Protein AF-A0A1A7Y052-F1 (afdb_monomer)

Sequence (94 aa):
SGLSSVLSSHTLDEGPQQDADWALYPMEHAWMLSAVEGNYETILEFISEDPLLLTRRDFISGYSVLHWLAKRGQDETLLKLLRYAESAELPVNV

Mean predicted aligned error: 10.86 Å

Nearest PDB structures (foldseek):
  4zhb-assembly1_A  TM=5.924E-01  e=1.640E-01  Legionella pneumophila subsp. pneumophila str. Philadelphia 1
  5k34-assembly1_A  TM=8.017E-01  e=1.720E+00  Legionella pneumophila
  8rdj-assembly1_F  TM=6.656E-01  e=3.691E+00  Sinapis alba
  8r5o-assembly1_F  TM=5.246E-01  e=5.568E+00  Sinapis alba
  8r6s-assembly1_F  TM=5.244E-01  e=6.642E+00  Sinapis alba

Structure (mmCIF, N/CA/C/O backbone):
data_AF-A0A1A7Y052-F1
#
_entry.id   AF-A0A1A7Y052-F1
#
loop_
_atom_site.group_PDB
_atom_site.id
_atom_site.type_symbol
_atom_site.label_atom_id
_atom_site.label_alt_id
_atom_site.label_comp_id
_atom_site.label_asym_id
_atom_site.label_entity_id
_atom_site.label_seq_id
_atom_site.pdbx_PDB_ins_code
_atom_site.Cartn_x
_atom_site.Cartn_y
_atom_site.Cartn_z
_atom_site.occupancy
_atom_site.B_iso_or_equiv
_atom_site.auth_seq_id
_atom_site.auth_comp_id
_atom_site.auth_asym_id
_atom_site.auth_atom_id
_atom_site.pdbx_PDB_model_num
ATOM 1 N N . SER A 1 1 ? 49.644 -38.719 -34.376 1.00 44.28 1 SER A N 1
ATOM 2 C CA . SER A 1 1 ? 49.200 -37.383 -34.824 1.00 44.28 1 SER A CA 1
ATOM 3 C C . SER A 1 1 ? 48.165 -37.563 -35.921 1.00 44.28 1 SER A C 1
ATOM 5 O O . SER A 1 1 ? 48.480 -38.255 -36.869 1.00 44.28 1 SER A O 1
ATOM 7 N N . GLY A 1 2 ? 46.930 -37.080 -35.869 1.00 48.69 2 GLY A N 1
ATOM 8 C CA . GLY A 1 2 ? 46.220 -36.320 -34.852 1.00 48.69 2 GLY A CA 1
ATOM 9 C C . GLY A 1 2 ? 44.714 -36.538 -35.039 1.00 48.69 2 GLY A C 1
ATOM 10 O O . GLY A 1 2 ? 44.245 -36.704 -36.160 1.00 48.69 2 GLY A O 1
ATOM 11 N N . LEU A 1 3 ? 43.976 -36.560 -33.936 1.00 54.41 3 LEU A N 1
ATOM 12 C CA . LEU A 1 3 ? 42.523 -36.438 -33.934 1.00 54.41 3 LEU A CA 1
ATOM 13 C C . LEU A 1 3 ? 42.241 -35.078 -33.299 1.00 54.41 3 LEU A C 1
ATOM 15 O O . LEU A 1 3 ? 42.170 -34.964 -32.078 1.00 54.41 3 LEU A O 1
ATOM 19 N N . SER A 1 4 ? 42.215 -34.027 -34.122 1.00 46.47 4 SER A N 1
ATOM 20 C CA . SER A 1 4 ? 41.819 -32.700 -33.652 1.00 46.47 4 SER A CA 1
ATOM 21 C C . SER A 1 4 ? 40.302 -32.608 -33.675 1.00 46.47 4 SER A C 1
ATOM 23 O O . SER A 1 4 ? 39.682 -32.569 -34.733 1.00 46.47 4 SER A O 1
ATOM 25 N N . SER A 1 5 ? 39.755 -32.587 -32.467 1.00 51.38 5 SER A N 1
ATOM 26 C CA . SER A 1 5 ? 38.442 -32.073 -32.093 1.00 51.38 5 SER A CA 1
ATOM 27 C C . SER A 1 5 ? 38.177 -30.687 -32.686 1.00 51.38 5 SER A C 1
ATOM 29 O O . SER A 1 5 ? 39.080 -29.856 -32.631 1.00 51.38 5 SER A O 1
ATOM 31 N N . VAL A 1 6 ? 36.963 -30.453 -33.201 1.00 52.16 6 VAL A N 1
ATOM 32 C CA . VAL A 1 6 ? 36.220 -29.170 -33.260 1.00 52.16 6 VAL A CA 1
ATOM 33 C C . VAL A 1 6 ? 34.880 -29.441 -33.977 1.00 52.16 6 VAL A C 1
ATOM 35 O O . VAL A 1 6 ? 34.868 -30.175 -34.956 1.00 52.16 6 VAL A O 1
ATOM 38 N N . LEU A 1 7 ? 33.703 -28.934 -33.606 1.00 49.66 7 LEU A N 1
ATOM 39 C CA . LEU A 1 7 ? 33.291 -27.943 -32.615 1.00 49.66 7 LEU A CA 1
ATOM 40 C C . LEU A 1 7 ? 31.805 -28.239 -32.302 1.00 49.66 7 LEU A C 1
ATOM 42 O O . LEU A 1 7 ? 30.982 -28.250 -33.217 1.00 49.66 7 LEU A O 1
ATOM 46 N N . SER A 1 8 ? 31.447 -28.486 -31.038 1.00 46.59 8 SER A N 1
ATOM 47 C CA . SER A 1 8 ? 30.046 -28.391 -30.602 1.00 46.59 8 SER A CA 1
ATOM 48 C C . SER A 1 8 ? 29.665 -26.918 -30.591 1.00 46.59 8 SER A C 1
ATOM 50 O O . SER A 1 8 ? 29.998 -26.190 -29.659 1.00 46.59 8 SER A O 1
ATOM 52 N N . SER A 1 9 ? 28.985 -26.470 -31.639 1.00 52.03 9 SER A N 1
ATOM 53 C CA . SER A 1 9 ? 28.452 -25.114 -31.733 1.00 52.03 9 SER A CA 1
ATOM 54 C C . SER A 1 9 ? 27.137 -25.004 -30.970 1.00 52.03 9 SER A C 1
ATOM 56 O O . SER A 1 9 ? 26.096 -24.861 -31.594 1.00 52.03 9 SER A O 1
ATOM 58 N N . HIS A 1 10 ? 27.163 -25.089 -29.642 1.00 49.56 10 HIS A N 1
ATOM 59 C CA . HIS A 1 10 ? 26.137 -24.479 -28.788 1.00 49.56 10 HIS A CA 1
ATOM 60 C C . HIS A 1 10 ? 26.883 -23.558 -27.825 1.00 49.56 10 HIS A C 1
ATOM 62 O O . HIS A 1 10 ? 27.204 -23.910 -26.693 1.00 49.56 10 HIS A O 1
ATOM 68 N N . THR A 1 11 ? 27.270 -22.397 -28.352 1.00 48.47 11 THR A N 1
ATOM 69 C CA . THR A 1 11 ? 27.715 -21.271 -27.541 1.00 48.47 11 THR A CA 1
ATOM 70 C C . THR A 1 11 ? 26.535 -20.842 -26.688 1.00 48.47 11 THR A C 1
ATOM 72 O O . THR A 1 11 ? 25.535 -20.347 -27.204 1.00 48.47 11 THR A O 1
ATOM 75 N N . LEU A 1 12 ? 26.669 -21.111 -25.395 1.00 51.12 12 LEU A N 1
ATOM 76 C CA . LEU A 1 12 ? 25.892 -20.525 -24.320 1.00 51.12 12 LEU A CA 1
ATOM 77 C C . LEU A 1 12 ? 25.927 -19.003 -24.485 1.00 51.12 12 LEU A C 1
ATOM 79 O O . LEU A 1 12 ? 26.972 -18.387 -24.294 1.00 51.12 12 LEU A O 1
ATOM 83 N N . ASP A 1 13 ? 24.794 -18.428 -24.859 1.00 47.12 13 ASP A N 1
ATOM 84 C CA . ASP A 1 13 ? 24.484 -17.023 -24.610 1.00 47.12 13 ASP A CA 1
ATOM 85 C C . ASP A 1 13 ? 23.154 -16.973 -23.852 1.00 47.12 13 ASP A C 1
ATOM 87 O O . ASP A 1 13 ? 22.165 -16.385 -24.275 1.00 47.12 13 ASP A O 1
ATOM 91 N N . GLU A 1 14 ? 23.104 -17.686 -22.726 1.00 51.38 14 GLU A N 1
ATOM 92 C CA . GLU A 1 14 ? 22.127 -17.400 -21.682 1.00 51.38 14 GLU A CA 1
ATOM 93 C C . GLU A 1 14 ? 22.698 -16.245 -20.857 1.00 51.38 14 GLU A C 1
ATOM 95 O O . GLU A 1 14 ? 23.355 -16.433 -19.834 1.00 51.38 14 GLU A O 1
ATOM 100 N N . GLY A 1 15 ? 22.495 -15.022 -21.354 1.00 49.50 15 GLY A N 1
ATOM 101 C CA . GLY A 1 15 ? 22.611 -13.830 -20.521 1.00 49.50 15 GLY A CA 1
ATOM 102 C C . GLY A 1 15 ? 21.665 -13.933 -19.311 1.00 49.50 15 GLY A C 1
ATOM 103 O O . GLY A 1 15 ? 20.708 -14.710 -19.350 1.00 49.50 15 GLY A O 1
ATOM 104 N N . PRO A 1 16 ? 21.869 -13.147 -18.237 1.00 50.78 16 PRO A N 1
ATOM 105 C CA . PRO A 1 16 ? 21.108 -13.245 -16.982 1.00 50.78 16 PRO A CA 1
ATOM 106 C C . PRO A 1 16 ? 19.627 -12.806 -17.090 1.00 50.78 16 PRO A C 1
ATOM 108 O O . PRO A 1 16 ? 19.027 -12.359 -16.119 1.00 50.78 16 PRO A O 1
ATOM 111 N N . GLN A 1 17 ? 19.008 -12.910 -18.266 1.00 50.34 17 GLN A N 1
ATOM 112 C CA . GLN A 1 17 ? 17.660 -12.422 -18.544 1.00 50.34 17 GLN A CA 1
ATOM 113 C C . GLN A 1 17 ? 16.531 -13.350 -18.082 1.00 50.34 17 GLN A C 1
ATOM 115 O O . GLN A 1 17 ? 15.400 -12.889 -18.037 1.00 50.34 17 GLN A O 1
ATOM 120 N N . GLN A 1 18 ? 16.795 -14.609 -17.716 1.00 48.91 18 GLN A N 1
ATOM 121 C CA . GLN A 1 18 ? 15.723 -15.531 -17.296 1.00 48.91 18 GLN A CA 1
ATOM 122 C C . GLN A 1 18 ? 15.380 -15.444 -15.797 1.00 48.91 18 GLN A C 1
ATOM 124 O O . GLN A 1 18 ? 14.258 -15.766 -15.416 1.00 48.91 18 GLN A O 1
ATOM 129 N N . ASP A 1 19 ? 16.295 -14.957 -14.950 1.00 49.66 19 ASP A N 1
ATOM 130 C CA . ASP A 1 19 ? 16.036 -14.767 -13.511 1.00 49.66 19 ASP A CA 1
ATOM 131 C C . ASP A 1 19 ? 15.365 -13.418 -13.198 1.00 49.66 19 ASP A C 1
ATOM 133 O O . ASP A 1 19 ? 14.717 -13.263 -12.161 1.00 49.66 19 ASP A O 1
ATOM 137 N N . ALA A 1 20 ? 15.488 -12.438 -14.100 1.00 54.50 20 ALA A N 1
ATOM 138 C CA . ALA A 1 20 ? 14.883 -11.116 -13.937 1.00 54.50 20 ALA A CA 1
ATOM 139 C C . ALA A 1 20 ? 13.349 -11.143 -14.056 1.00 54.50 20 ALA A C 1
ATOM 141 O O . ALA A 1 20 ? 12.689 -10.313 -13.439 1.00 54.50 20 ALA A O 1
ATOM 142 N N . ASP A 1 21 ? 12.787 -12.111 -14.785 1.00 54.91 21 ASP A N 1
ATOM 143 C CA . ASP A 1 21 ? 11.335 -12.242 -14.974 1.00 54.91 21 ASP A CA 1
ATOM 144 C C . ASP A 1 21 ? 10.604 -12.762 -13.723 1.00 54.91 21 ASP A C 1
ATOM 146 O O . ASP A 1 21 ? 9.386 -12.625 -13.612 1.00 54.91 21 ASP A O 1
ATOM 150 N N . TRP A 1 22 ? 11.333 -13.340 -12.760 1.00 59.97 22 TRP A N 1
ATOM 151 C CA . TRP A 1 22 ? 10.769 -13.838 -11.499 1.00 59.97 22 TRP A CA 1
ATOM 152 C C . TRP A 1 22 ? 11.001 -12.891 -10.318 1.00 59.97 22 TRP A C 1
ATOM 154 O O . TRP A 1 22 ? 10.378 -13.052 -9.265 1.00 59.97 22 TRP A O 1
ATOM 164 N N . ALA A 1 23 ? 11.898 -11.915 -10.469 1.00 68.44 23 ALA A N 1
ATOM 165 C CA . ALA A 1 23 ? 12.224 -10.964 -9.420 1.00 68.44 23 ALA A CA 1
ATOM 166 C C . ALA A 1 23 ? 11.256 -9.775 -9.452 1.00 68.44 23 ALA A C 1
ATOM 168 O O . ALA A 1 23 ? 11.042 -9.152 -10.488 1.00 68.44 23 ALA A O 1
ATOM 169 N N . LEU A 1 24 ? 10.696 -9.433 -8.289 1.00 72.25 24 LEU A N 1
ATOM 170 C CA . LEU A 1 24 ? 9.931 -8.198 -8.124 1.00 72.25 24 LEU A CA 1
ATOM 171 C C . LEU A 1 24 ? 10.819 -7.004 -8.476 1.00 72.25 24 LEU A C 1
ATOM 173 O O . LEU A 1 24 ? 11.986 -6.962 -8.067 1.00 72.25 24 LEU A O 1
ATOM 177 N N . TYR A 1 25 ? 10.268 -6.004 -9.169 1.00 78.56 25 TYR A N 1
ATOM 178 C CA . TYR A 1 25 ? 10.993 -4.746 -9.307 1.00 78.56 25 TYR A CA 1
ATOM 179 C C . TYR A 1 25 ? 11.314 -4.211 -7.898 1.00 78.56 25 TYR A C 1
ATOM 181 O O . TYR A 1 25 ? 10.489 -4.358 -6.993 1.00 78.56 25 TYR A O 1
ATOM 189 N N . PRO A 1 26 ? 12.476 -3.570 -7.666 1.00 82.81 26 PRO A N 1
ATOM 190 C CA . PRO A 1 26 ? 12.868 -3.129 -6.323 1.00 82.81 26 PRO A CA 1
ATOM 191 C C . PRO A 1 26 ? 11.800 -2.286 -5.617 1.00 82.81 26 PRO A C 1
ATOM 193 O O . PRO A 1 26 ? 11.574 -2.442 -4.419 1.00 82.81 26 PRO A O 1
ATOM 196 N N . MET A 1 27 ? 11.099 -1.445 -6.383 1.00 81.12 27 MET A N 1
ATOM 197 C CA . MET A 1 27 ? 9.968 -0.656 -5.899 1.00 81.12 27 MET A CA 1
ATOM 198 C C . MET A 1 27 ? 8.790 -1.537 -5.474 1.00 81.12 27 MET A C 1
ATOM 200 O O . MET A 1 27 ? 8.199 -1.306 -4.424 1.00 81.12 27 MET A O 1
ATOM 204 N N . GLU A 1 28 ? 8.463 -2.565 -6.261 1.00 81.62 28 GLU A N 1
ATOM 205 C CA . GLU A 1 28 ? 7.383 -3.492 -5.932 1.00 81.62 28 GLU A CA 1
ATOM 206 C C . GLU A 1 28 ? 7.663 -4.220 -4.624 1.00 81.62 28 GLU A C 1
ATOM 208 O O . GLU A 1 28 ? 6.835 -4.235 -3.714 1.00 81.62 28 GLU A O 1
ATOM 213 N N . HIS A 1 29 ? 8.872 -4.766 -4.511 1.00 85.06 29 HIS A N 1
ATOM 214 C CA . HIS A 1 29 ? 9.319 -5.442 -3.305 1.00 85.06 29 HIS A CA 1
ATOM 215 C C . HIS A 1 29 ? 9.254 -4.530 -2.071 1.00 85.06 29 HIS A C 1
ATOM 217 O O . HIS A 1 29 ? 8.809 -4.969 -1.011 1.00 85.06 29 HIS A O 1
ATOM 223 N N . ALA A 1 30 ? 9.662 -3.265 -2.206 1.00 89.56 30 ALA A N 1
ATOM 224 C CA . ALA A 1 30 ? 9.708 -2.324 -1.093 1.00 89.56 30 ALA A CA 1
ATOM 225 C C . ALA A 1 30 ? 8.317 -2.028 -0.511 1.00 89.56 30 ALA A C 1
ATOM 227 O O . ALA A 1 30 ? 8.121 -2.212 0.691 1.00 89.56 30 ALA A O 1
ATOM 228 N N . TRP A 1 31 ? 7.333 -1.652 -1.339 1.00 88.38 31 TRP A N 1
ATOM 229 C CA . TRP A 1 31 ? 5.994 -1.359 -0.816 1.00 88.38 31 TRP A CA 1
ATOM 230 C C . TRP A 1 31 ? 5.310 -2.605 -0.244 1.00 88.38 31 TRP A C 1
ATOM 232 O O . TRP A 1 31 ? 4.595 -2.510 0.755 1.00 88.38 31 TRP A O 1
ATOM 242 N N . MET A 1 32 ? 5.538 -3.781 -0.842 1.00 87.75 32 MET A N 1
ATOM 243 C CA . MET A 1 32 ? 5.003 -5.043 -0.324 1.00 87.75 32 MET A CA 1
ATOM 244 C C . MET A 1 32 ? 5.567 -5.364 1.051 1.00 87.75 32 MET A C 1
ATOM 246 O O . MET A 1 32 ? 4.817 -5.766 1.941 1.00 87.75 32 MET A O 1
ATOM 250 N N . LEU A 1 33 ? 6.872 -5.168 1.245 1.00 90.06 33 LEU A N 1
ATOM 251 C CA . LEU A 1 33 ? 7.497 -5.380 2.542 1.00 90.06 33 LEU A CA 1
ATOM 252 C C . LEU A 1 33 ? 6.894 -4.437 3.590 1.00 90.06 33 LEU A C 1
ATOM 254 O O . LEU A 1 33 ? 6.484 -4.900 4.653 1.00 90.06 33 LEU A O 1
ATOM 258 N N . SER A 1 34 ? 6.711 -3.156 3.254 1.00 90.38 34 SER A N 1
ATOM 259 C CA . SER A 1 34 ? 6.052 -2.188 4.141 1.00 90.38 34 SER A CA 1
ATOM 260 C C . SER A 1 34 ? 4.610 -2.582 4.478 1.00 90.38 34 SER A C 1
ATOM 262 O O . SER A 1 34 ? 4.197 -2.463 5.632 1.00 90.38 34 SER A O 1
ATOM 264 N N . ALA A 1 35 ? 3.854 -3.116 3.511 1.00 89.94 35 ALA A N 1
ATOM 265 C CA . ALA A 1 35 ? 2.500 -3.635 3.724 1.00 89.94 35 ALA A CA 1
ATOM 266 C C . ALA A 1 35 ? 2.478 -4.828 4.690 1.00 89.94 35 ALA A C 1
ATOM 268 O O . ALA A 1 35 ? 1.609 -4.930 5.555 1.00 89.94 35 ALA A O 1
ATOM 269 N N . VAL A 1 36 ? 3.450 -5.733 4.565 1.00 88.38 36 VAL A N 1
ATOM 270 C CA . VAL A 1 36 ? 3.589 -6.906 5.436 1.00 88.38 36 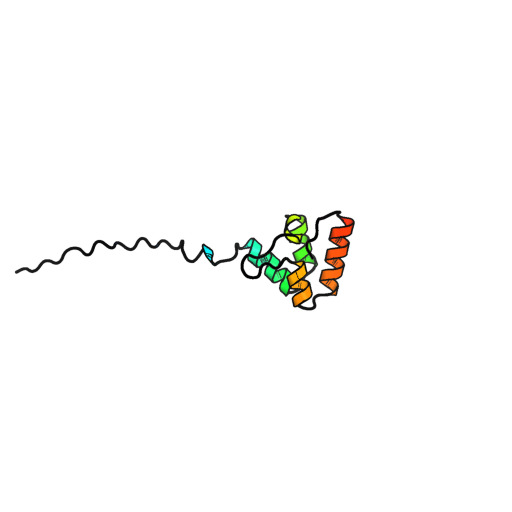VAL A CA 1
ATOM 271 C C . VAL A 1 36 ? 3.980 -6.508 6.862 1.00 88.38 36 VAL A C 1
ATOM 273 O O . VAL A 1 36 ? 3.487 -7.105 7.827 1.00 88.38 36 VAL A O 1
ATOM 276 N N . GLU A 1 37 ? 4.842 -5.502 6.995 1.00 91.75 37 GLU A N 1
ATOM 277 C CA . GLU A 1 37 ? 5.277 -4.925 8.270 1.00 91.75 37 GLU A CA 1
ATOM 278 C C . GLU A 1 37 ? 4.204 -4.039 8.920 1.00 91.75 37 GLU A C 1
ATOM 280 O O . GLU A 1 37 ? 4.210 -3.871 10.138 1.00 91.75 37 GLU A O 1
ATOM 285 N N . GLY A 1 38 ? 3.250 -3.524 8.137 1.00 91.44 38 GLY A N 1
ATOM 286 C CA . GLY A 1 38 ? 2.175 -2.652 8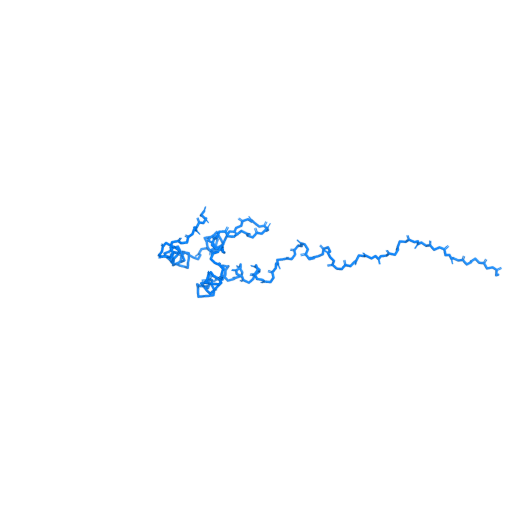.614 1.00 91.44 38 GLY A CA 1
ATOM 287 C C . GLY A 1 38 ? 2.617 -1.220 8.913 1.00 91.44 38 GLY A C 1
ATOM 288 O O . GLY A 1 38 ? 1.917 -0.520 9.644 1.00 91.44 38 GLY A O 1
ATOM 289 N N . ASN A 1 39 ? 3.754 -0.779 8.367 1.00 94.19 39 ASN A N 1
ATOM 290 C CA . ASN A 1 39 ? 4.287 0.567 8.577 1.00 94.19 39 ASN A CA 1
ATOM 291 C C . ASN A 1 39 ? 3.481 1.592 7.763 1.00 94.19 39 ASN A C 1
ATOM 293 O O . ASN A 1 39 ? 3.684 1.744 6.558 1.00 94.19 39 ASN A O 1
ATOM 297 N N . TYR A 1 40 ? 2.545 2.273 8.426 1.00 94.81 40 TYR A N 1
ATOM 298 C CA . TYR A 1 40 ? 1.635 3.223 7.792 1.00 94.81 40 TYR A CA 1
ATOM 299 C C . TYR A 1 40 ? 2.375 4.376 7.109 1.00 94.81 40 TYR A C 1
ATOM 301 O O . TYR A 1 40 ? 2.046 4.723 5.979 1.00 94.81 40 TYR A O 1
ATOM 309 N N . GLU A 1 41 ? 3.373 4.949 7.775 1.00 95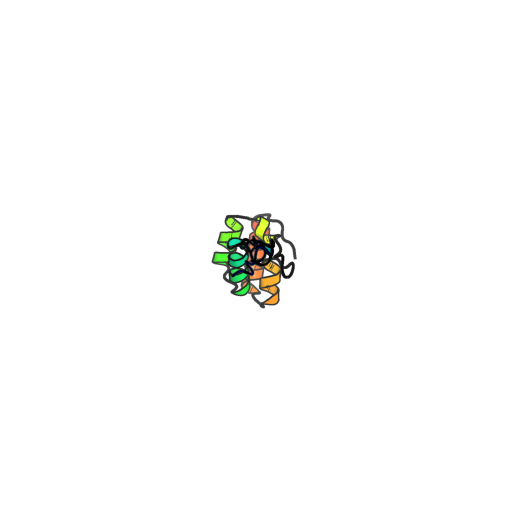.56 41 GLU A N 1
ATOM 310 C CA . GLU A 1 41 ? 4.116 6.115 7.307 1.00 95.56 41 GLU A CA 1
ATOM 311 C C . GLU A 1 41 ? 4.844 5.807 5.997 1.00 95.56 41 GLU A C 1
ATOM 313 O O . GLU A 1 41 ? 4.678 6.529 5.018 1.00 95.56 41 GLU A O 1
ATOM 318 N N . THR A 1 42 ? 5.558 4.682 5.935 1.00 95.06 42 THR A N 1
ATOM 319 C CA . THR A 1 42 ? 6.257 4.259 4.714 1.00 95.06 42 THR A CA 1
ATOM 320 C C . THR A 1 42 ? 5.285 3.888 3.592 1.00 95.06 42 THR A C 1
ATOM 322 O O . THR A 1 42 ? 5.513 4.226 2.433 1.00 95.06 42 THR A O 1
ATOM 325 N N . ILE A 1 43 ? 4.163 3.230 3.907 1.00 95.00 43 ILE A N 1
ATOM 326 C CA . ILE A 1 43 ? 3.122 2.949 2.905 1.00 95.00 43 ILE A CA 1
ATOM 327 C C . ILE A 1 43 ? 2.552 4.258 2.335 1.00 95.00 43 ILE A C 1
ATOM 329 O O . ILE A 1 43 ? 2.319 4.362 1.130 1.00 95.00 43 ILE A O 1
ATOM 333 N N . LEU A 1 44 ? 2.338 5.260 3.189 1.00 95.12 44 LEU A N 1
ATOM 334 C CA . LEU A 1 44 ? 1.811 6.558 2.789 1.00 95.12 44 LEU A CA 1
ATOM 335 C C . LEU A 1 44 ? 2.804 7.342 1.924 1.00 95.12 44 LEU A C 1
ATOM 337 O O . LEU A 1 44 ? 2.373 8.002 0.981 1.00 95.12 44 LEU A O 1
ATOM 341 N N . GLU A 1 45 ? 4.107 7.251 2.199 1.00 94.94 45 GLU A N 1
ATOM 342 C CA . GLU A 1 45 ? 5.159 7.814 1.339 1.00 94.94 45 GLU A CA 1
ATOM 343 C C . GLU A 1 45 ? 5.067 7.238 -0.079 1.00 94.94 45 GLU A C 1
ATOM 345 O O . GLU A 1 45 ? 4.941 7.998 -1.040 1.00 94.94 45 GLU A O 1
ATOM 350 N N . PHE A 1 46 ? 4.992 5.910 -0.215 1.00 94.25 46 PHE A N 1
ATOM 351 C CA . PHE A 1 46 ? 4.845 5.276 -1.528 1.00 94.25 46 PHE A CA 1
ATOM 352 C C . PHE A 1 46 ? 3.554 5.677 -2.254 1.00 94.25 46 PHE A C 1
ATOM 354 O O . PHE A 1 46 ? 3.576 5.914 -3.458 1.00 94.25 46 PHE A O 1
ATOM 361 N N . ILE A 1 47 ? 2.426 5.776 -1.545 1.00 93.75 47 ILE A N 1
ATOM 362 C CA . ILE A 1 47 ? 1.146 6.194 -2.147 1.00 93.75 47 ILE A CA 1
ATOM 363 C C . ILE A 1 47 ? 1.160 7.676 -2.531 1.00 93.75 47 ILE A C 1
ATOM 365 O O . ILE A 1 47 ? 0.527 8.058 -3.513 1.00 93.75 47 ILE A O 1
ATOM 369 N N . SER A 1 48 ? 1.885 8.509 -1.785 1.00 92.00 48 SER A N 1
ATOM 370 C CA . SER A 1 48 ? 2.050 9.927 -2.115 1.00 92.00 48 SER A CA 1
ATOM 371 C C . SER A 1 48 ? 2.876 10.117 -3.391 1.00 92.00 48 SER A C 1
ATOM 373 O O . SER A 1 48 ? 2.638 11.071 -4.129 1.00 92.00 48 SER A O 1
ATOM 375 N N . GLU A 1 49 ? 3.820 9.210 -3.666 1.00 92.56 49 GLU A N 1
ATOM 376 C CA . GLU A 1 49 ? 4.587 9.180 -4.916 1.00 92.56 49 GLU A CA 1
ATOM 377 C C . GLU A 1 49 ? 3.797 8.565 -6.085 1.00 92.56 49 GLU A C 1
ATOM 379 O O . GLU A 1 49 ? 3.808 9.110 -7.190 1.00 92.56 49 GLU A O 1
ATOM 384 N N . ASP A 1 50 ? 3.093 7.451 -5.854 1.00 91.81 50 ASP A N 1
ATOM 385 C CA . ASP A 1 50 ? 2.277 6.752 -6.854 1.00 91.81 50 ASP A CA 1
ATOM 386 C C . ASP A 1 50 ? 0.917 6.324 -6.264 1.00 91.81 50 ASP A C 1
ATOM 388 O O . ASP A 1 50 ? 0.784 5.219 -5.723 1.00 91.81 50 ASP A O 1
ATOM 392 N N . PRO A 1 51 ? -0.143 7.144 -6.411 1.00 91.50 51 PRO A N 1
ATOM 393 C CA . PRO A 1 51 ? -1.468 6.821 -5.880 1.00 91.50 51 PRO A CA 1
ATOM 394 C C . PRO A 1 51 ? -2.091 5.551 -6.472 1.00 91.50 51 PRO A C 1
ATOM 396 O O . PRO A 1 51 ? -2.969 4.943 -5.853 1.00 91.50 51 PRO A O 1
ATOM 399 N N . LEU A 1 52 ? -1.634 5.106 -7.652 1.00 90.62 52 LEU A N 1
ATOM 400 C CA . LEU A 1 52 ? -2.117 3.868 -8.269 1.00 90.62 52 LEU A CA 1
ATOM 401 C C . LEU A 1 52 ? -1.740 2.637 -7.447 1.00 90.62 52 LEU A C 1
ATOM 403 O O . LEU A 1 52 ? -2.356 1.581 -7.616 1.00 90.62 52 LEU A O 1
ATOM 407 N N . LEU A 1 53 ? -0.785 2.768 -6.526 1.00 90.81 53 LEU A N 1
ATOM 408 C CA . LEU A 1 53 ? -0.342 1.702 -5.645 1.00 90.81 53 LEU A CA 1
ATOM 409 C C . LEU A 1 53 ? -1.469 1.091 -4.800 1.00 90.81 53 LEU A C 1
ATOM 411 O O . LEU A 1 53 ? -1.459 -0.112 -4.550 1.00 90.81 53 LEU A O 1
ATOM 415 N N . LEU A 1 54 ? -2.487 1.880 -4.437 1.00 92.69 54 LEU A N 1
ATOM 416 C CA . LEU A 1 54 ? -3.684 1.388 -3.739 1.00 92.69 54 LEU A CA 1
ATOM 417 C C . LEU A 1 54 ? -4.450 0.320 -4.537 1.00 92.69 54 LEU A C 1
ATOM 419 O O . LEU A 1 54 ? -5.118 -0.539 -3.958 1.00 92.69 54 LEU A O 1
ATOM 423 N N . THR A 1 55 ? -4.345 0.366 -5.865 1.00 92.81 55 THR A N 1
ATOM 424 C CA . THR A 1 55 ? -5.006 -0.566 -6.792 1.00 92.81 55 THR A CA 1
ATOM 425 C C . THR A 1 55 ? -4.040 -1.547 -7.453 1.00 92.81 55 THR A C 1
ATOM 427 O O . THR A 1 55 ? -4.484 -2.567 -7.987 1.00 92.81 55 THR A O 1
ATOM 430 N N . ARG A 1 56 ? -2.730 -1.265 -7.413 1.00 90.62 56 ARG A N 1
ATOM 431 C CA . ARG A 1 56 ? -1.691 -2.134 -7.967 1.00 90.62 56 ARG A CA 1
ATOM 432 C C . ARG A 1 56 ? -1.677 -3.454 -7.205 1.00 90.62 56 ARG A C 1
ATOM 434 O O . ARG A 1 56 ? -1.796 -3.489 -5.983 1.00 90.62 56 ARG A O 1
ATOM 441 N N . ARG A 1 57 ? -1.540 -4.540 -7.959 1.00 90.50 57 ARG A N 1
ATOM 442 C CA . ARG A 1 57 ? -1.477 -5.908 -7.450 1.00 90.50 57 ARG A CA 1
ATOM 443 C C . ARG A 1 57 ? -0.090 -6.469 -7.708 1.00 90.50 57 ARG A C 1
ATOM 445 O O . ARG A 1 57 ? 0.454 -6.233 -8.784 1.00 90.50 57 ARG A O 1
ATOM 452 N N . ASP A 1 58 ? 0.463 -7.203 -6.753 1.00 87.38 58 ASP A N 1
ATOM 453 C CA . ASP A 1 58 ? 1.699 -7.941 -6.993 1.00 87.38 58 ASP A CA 1
ATOM 454 C C . ASP A 1 58 ? 1.461 -9.098 -7.970 1.00 87.38 58 ASP A C 1
ATOM 456 O O . ASP A 1 58 ? 0.390 -9.708 -7.981 1.00 87.38 58 ASP A O 1
ATOM 460 N N . PHE A 1 59 ? 2.453 -9.412 -8.802 1.00 84.62 59 PHE A N 1
ATOM 461 C CA . PHE A 1 59 ? 2.305 -10.445 -9.831 1.00 84.62 59 PHE A CA 1
ATOM 462 C C . PHE A 1 59 ? 2.329 -11.877 -9.281 1.00 84.62 59 PHE A C 1
ATOM 464 O O . PHE A 1 59 ? 1.967 -12.807 -9.999 1.00 84.62 59 PHE A O 1
ATOM 471 N N . ILE A 1 60 ? 2.755 -12.069 -8.029 1.00 84.44 60 ILE A N 1
ATOM 472 C CA . ILE A 1 60 ? 2.921 -13.396 -7.426 1.00 84.44 60 ILE A CA 1
ATOM 473 C C . ILE A 1 60 ? 1.575 -13.911 -6.908 1.00 84.44 60 ILE A C 1
ATOM 475 O O . ILE A 1 60 ? 1.180 -15.043 -7.179 1.00 84.44 60 ILE A O 1
ATOM 479 N N . SER A 1 61 ? 0.871 -13.086 -6.140 1.00 88.75 61 SER A N 1
ATOM 480 C CA . SER A 1 61 ? -0.363 -13.433 -5.437 1.00 88.75 61 SER A CA 1
ATOM 481 C C . SER A 1 61 ? -1.589 -12.677 -5.942 1.00 88.75 61 SER A C 1
ATOM 483 O O . SER A 1 61 ? -2.715 -13.094 -5.671 1.00 88.75 61 SER A O 1
ATOM 485 N N . GLY A 1 62 ? -1.393 -11.592 -6.696 1.00 90.62 62 GLY A N 1
ATOM 486 C CA . GLY A 1 62 ? -2.475 -10.727 -7.151 1.00 90.62 62 GLY A CA 1
ATOM 487 C C . GLY A 1 62 ? -3.028 -9.815 -6.053 1.00 90.62 62 GLY A C 1
ATOM 488 O O . GLY A 1 62 ? -4.143 -9.312 -6.205 1.00 90.62 62 GLY A O 1
ATOM 489 N N . TYR A 1 63 ? -2.300 -9.603 -4.954 1.00 92.12 63 TYR A N 1
ATOM 490 C CA . TYR A 1 63 ? -2.748 -8.799 -3.821 1.00 92.12 63 TYR A CA 1
ATOM 491 C C . TYR A 1 63 ? -2.305 -7.344 -3.943 1.00 92.12 63 TYR A C 1
ATOM 493 O O . TYR A 1 63 ? -1.191 -7.029 -4.352 1.00 92.12 63 TYR A O 1
ATOM 501 N N . SER A 1 64 ? -3.201 -6.434 -3.566 1.00 92.62 64 SER A N 1
ATOM 502 C CA . SER A 1 64 ? -2.837 -5.034 -3.332 1.00 92.62 64 SER A CA 1
ATOM 503 C C . SER A 1 64 ? -2.311 -4.833 -1.912 1.00 92.62 64 SER A C 1
ATOM 505 O O . SER A 1 64 ? -2.413 -5.720 -1.059 1.00 92.62 64 SER A O 1
ATOM 507 N N . VAL A 1 65 ? -1.802 -3.635 -1.625 1.00 94.06 65 VAL A N 1
ATOM 508 C CA . VAL A 1 65 ? -1.400 -3.222 -0.270 1.00 94.06 65 VAL A CA 1
ATOM 509 C C . VAL A 1 65 ? -2.501 -3.466 0.773 1.00 94.06 65 VAL A C 1
ATOM 511 O O . VAL A 1 65 ? -2.215 -3.946 1.868 1.00 94.06 65 VAL A O 1
ATOM 514 N N . LEU A 1 66 ? -3.771 -3.239 0.416 1.00 94.88 66 LEU A N 1
ATOM 515 C CA . LEU A 1 66 ? -4.916 -3.444 1.312 1.00 94.88 66 LEU A CA 1
ATOM 516 C C . LEU A 1 66 ? -5.122 -4.926 1.651 1.00 94.88 66 LEU A C 1
ATOM 518 O O . LEU A 1 66 ? -5.346 -5.275 2.810 1.00 94.88 66 LEU A O 1
ATOM 522 N N . HIS A 1 67 ? -4.978 -5.804 0.657 1.00 94.75 67 HIS A N 1
ATOM 523 C CA . HIS A 1 67 ? -5.067 -7.251 0.848 1.00 94.75 67 HIS A CA 1
ATOM 524 C C . HIS A 1 67 ? -3.941 -7.768 1.749 1.00 94.75 67 HIS A C 1
ATOM 526 O O . HIS A 1 67 ? -4.185 -8.595 2.630 1.00 94.75 67 HIS A O 1
ATOM 532 N N . TRP A 1 68 ? -2.713 -7.275 1.557 1.00 94.75 68 TRP A N 1
ATOM 533 C CA . TRP A 1 68 ? -1.572 -7.643 2.396 1.00 94.75 68 TRP A CA 1
ATOM 534 C C . TRP A 1 68 ? -1.773 -7.221 3.851 1.00 94.75 68 TRP A C 1
ATOM 536 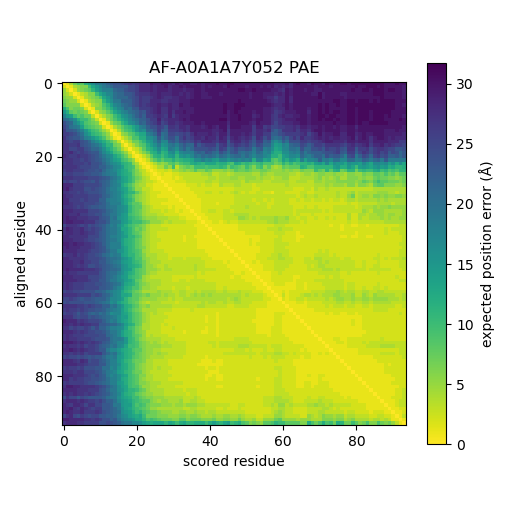O O . TRP A 1 68 ? -1.580 -8.047 4.745 1.00 94.75 68 TRP A O 1
ATOM 546 N N . LEU A 1 69 ? -2.239 -5.992 4.090 1.00 95.25 69 LEU A N 1
ATOM 547 C CA . LEU A 1 69 ? -2.559 -5.506 5.433 1.00 95.25 69 LEU A CA 1
ATOM 548 C C . LEU A 1 69 ? -3.641 -6.365 6.103 1.00 95.25 69 LEU A C 1
ATOM 550 O O . LEU A 1 69 ? -3.437 -6.847 7.218 1.00 95.25 69 LEU A O 1
ATOM 554 N N . ALA A 1 70 ? -4.743 -6.642 5.398 1.00 95.12 70 ALA A N 1
ATOM 555 C CA . ALA A 1 70 ? -5.826 -7.486 5.905 1.00 95.12 70 ALA A CA 1
ATOM 556 C C . ALA A 1 70 ? -5.344 -8.911 6.229 1.00 95.12 70 ALA A C 1
ATOM 558 O O . ALA A 1 70 ? -5.586 -9.433 7.315 1.00 95.12 70 ALA A O 1
ATOM 559 N N . LYS A 1 71 ? -4.591 -9.538 5.315 1.00 94.25 71 LYS A N 1
ATOM 560 C CA . LYS A 1 71 ? -4.054 -10.896 5.494 1.00 94.25 71 LYS A CA 1
ATOM 561 C C . LYS A 1 71 ? -3.113 -11.011 6.697 1.00 94.25 71 LYS A C 1
ATOM 563 O O . LYS A 1 71 ? -2.980 -12.094 7.265 1.00 94.25 71 LYS A O 1
ATOM 568 N N . ARG A 1 72 ? -2.428 -9.927 7.063 1.00 94.31 72 ARG A N 1
ATOM 569 C CA . ARG A 1 72 ? -1.466 -9.884 8.174 1.00 94.31 72 ARG A CA 1
ATOM 570 C C . ARG A 1 72 ? -2.086 -9.430 9.497 1.00 94.31 72 ARG A C 1
ATOM 572 O O . ARG A 1 72 ? -1.370 -9.420 10.494 1.00 94.31 72 ARG A O 1
ATOM 579 N N . GLY A 1 73 ? -3.379 -9.095 9.519 1.00 94.88 73 GLY A N 1
ATOM 580 C CA . GLY A 1 73 ? -4.064 -8.574 10.706 1.00 94.88 73 GLY A CA 1
ATOM 581 C C . GLY A 1 73 ? -3.624 -7.157 11.081 1.00 94.88 73 GLY A C 1
ATOM 582 O O . GLY A 1 73 ? -3.663 -6.787 12.251 1.00 94.88 73 GLY A O 1
ATOM 583 N N . GLN A 1 74 ? -3.163 -6.371 10.104 1.00 95.81 74 GLN A N 1
ATOM 584 C CA . GLN A 1 74 ? -2.731 -4.983 10.288 1.00 95.81 74 GLN A CA 1
ATOM 585 C C . GLN A 1 74 ? -3.937 -4.028 10.229 1.00 95.81 74 GLN A C 1
ATOM 587 O O . GLN A 1 74 ? -3.965 -3.083 9.439 1.00 95.81 74 GLN A O 1
ATOM 592 N N . ASP A 1 75 ? -4.962 -4.299 11.040 1.00 95.25 75 ASP A N 1
ATOM 593 C CA . ASP A 1 75 ? -6.287 -3.671 10.936 1.00 95.25 75 ASP A CA 1
ATOM 594 C C . ASP A 1 75 ? -6.243 -2.152 11.159 1.00 95.25 75 ASP A C 1
ATOM 596 O O . ASP A 1 75 ? -6.934 -1.395 10.475 1.00 95.25 75 ASP A O 1
ATOM 600 N N . GLU A 1 76 ? -5.407 -1.686 12.091 1.00 96.31 76 GLU A N 1
ATOM 601 C CA . GLU A 1 76 ? -5.253 -0.256 12.373 1.00 96.31 76 GLU A CA 1
ATOM 602 C C . GLU A 1 76 ? -4.667 0.488 11.165 1.00 96.31 76 GLU A C 1
ATOM 604 O O . GLU A 1 76 ? -5.215 1.508 10.736 1.00 96.31 76 GLU A O 1
ATOM 609 N N . THR A 1 77 ? -3.587 -0.043 10.588 1.00 96.56 77 THR A N 1
ATOM 610 C CA . THR A 1 77 ? -2.944 0.516 9.393 1.00 96.56 77 THR A CA 1
ATOM 611 C C . THR A 1 77 ? -3.886 0.461 8.195 1.00 96.56 77 THR A C 1
ATOM 613 O O . THR A 1 77 ? -4.012 1.453 7.479 1.00 96.56 77 THR A O 1
ATOM 616 N N . LEU A 1 78 ? -4.613 -0.645 8.012 1.00 96.31 78 LEU A N 1
ATOM 617 C CA . LEU A 1 78 ? -5.623 -0.787 6.963 1.00 96.31 78 LEU A CA 1
ATOM 618 C C . LEU A 1 78 ? -6.712 0.286 7.073 1.00 96.31 78 LEU A C 1
ATOM 620 O O . LEU A 1 78 ? -7.011 0.967 6.094 1.00 96.31 78 LEU A O 1
AT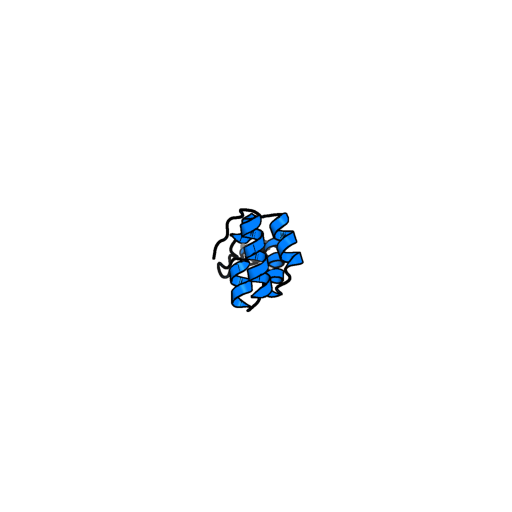OM 624 N N . LEU A 1 79 ? -7.287 0.472 8.264 1.00 96.88 79 LEU A N 1
ATOM 625 C CA . LEU A 1 79 ? -8.335 1.467 8.495 1.00 96.88 79 LEU A CA 1
ATOM 626 C C . LEU A 1 79 ? -7.825 2.895 8.292 1.00 96.88 79 LEU A C 1
ATOM 628 O O . LEU A 1 79 ? -8.522 3.704 7.679 1.00 96.88 79 LEU A O 1
ATOM 632 N N . LYS A 1 80 ? -6.621 3.217 8.782 1.00 97.00 80 LYS A N 1
ATOM 633 C CA . LYS A 1 80 ? -5.984 4.521 8.538 1.00 97.00 80 LYS A CA 1
ATOM 634 C C . LYS A 1 80 ? -5.817 4.774 7.042 1.00 97.00 80 LYS A C 1
ATOM 636 O O . LYS A 1 80 ? -6.169 5.850 6.564 1.00 97.00 80 LYS A O 1
ATOM 641 N N . LEU A 1 81 ? -5.355 3.767 6.305 1.00 95.81 81 LEU A N 1
ATOM 642 C CA . LEU A 1 81 ? -5.110 3.881 4.875 1.00 95.81 81 LEU A CA 1
ATOM 643 C C . LEU A 1 81 ? -6.396 4.040 4.059 1.00 95.81 81 LEU A C 1
ATOM 645 O O . LEU A 1 81 ? -6.446 4.867 3.153 1.00 95.81 81 LEU A O 1
ATOM 649 N N . LEU A 1 82 ? -7.457 3.311 4.417 1.00 96.12 82 LEU A N 1
ATOM 650 C CA . LEU A 1 82 ? -8.775 3.461 3.795 1.00 96.12 82 LEU A CA 1
ATOM 651 C C . LEU A 1 82 ? -9.363 4.856 4.036 1.00 96.12 82 LEU A C 1
ATOM 653 O O . LEU A 1 82 ? -9.875 5.463 3.100 1.00 96.12 82 LEU A O 1
ATOM 657 N N . ARG A 1 83 ? -9.246 5.397 5.258 1.00 96.62 83 ARG A N 1
ATOM 658 C CA . ARG A 1 83 ? -9.692 6.771 5.554 1.00 96.62 83 ARG A CA 1
ATOM 659 C C . ARG A 1 83 ? -8.902 7.813 4.773 1.00 96.62 83 ARG A C 1
ATOM 661 O O . ARG A 1 83 ? -9.484 8.785 4.301 1.00 96.62 83 ARG A O 1
ATOM 668 N N . TYR A 1 84 ? -7.591 7.619 4.638 1.00 95.56 84 TYR A N 1
ATOM 669 C CA . TYR A 1 84 ? -6.764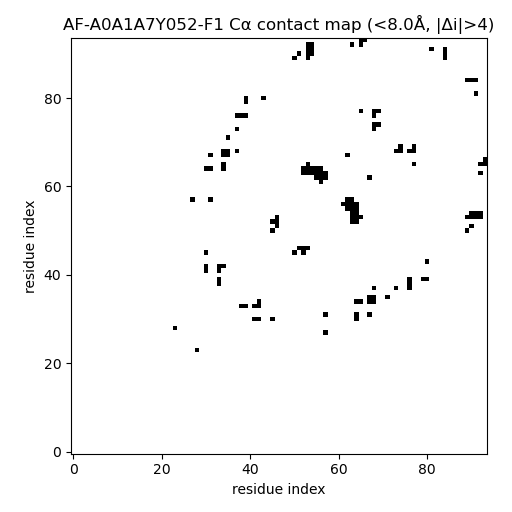 8.488 3.809 1.00 95.56 84 TYR A CA 1
ATOM 670 C C . TYR A 1 84 ? -7.238 8.460 2.352 1.00 95.56 84 TYR A C 1
ATOM 672 O O . TYR A 1 84 ? -7.532 9.517 1.797 1.00 95.56 84 TYR A O 1
ATOM 680 N N . ALA A 1 85 ? -7.387 7.269 1.767 1.00 95.25 85 ALA A N 1
ATOM 681 C CA . ALA A 1 85 ? -7.828 7.113 0.386 1.00 95.25 85 ALA A CA 1
ATOM 682 C C . ALA A 1 85 ? -9.212 7.737 0.145 1.00 95.25 85 ALA A C 1
ATOM 684 O O . ALA A 1 85 ? -9.391 8.445 -0.840 1.00 95.25 85 ALA A O 1
ATOM 685 N N . GLU A 1 86 ? -10.155 7.552 1.076 1.00 95.69 86 GLU A N 1
ATOM 686 C CA . GLU A 1 86 ? -11.469 8.205 1.049 1.00 95.69 86 GLU A CA 1
ATOM 687 C C . GLU A 1 86 ? -11.339 9.736 1.066 1.00 95.69 86 GLU A C 1
ATOM 689 O O . GLU A 1 86 ? -11.922 10.414 0.224 1.00 95.69 86 GLU A O 1
ATOM 694 N N . SER A 1 87 ? -10.532 10.290 1.978 1.00 96.25 87 SER A N 1
ATOM 695 C CA . SER A 1 87 ? -10.336 11.742 2.094 1.00 96.25 87 SER A CA 1
ATOM 696 C C . SER A 1 87 ? -9.626 12.372 0.891 1.00 96.25 87 SER A C 1
ATOM 698 O O . SER A 1 87 ? -9.819 13.554 0.615 1.00 96.25 87 SER A O 1
ATOM 700 N N . ALA A 1 88 ? -8.805 11.587 0.194 1.00 94.88 88 ALA A N 1
ATOM 701 C CA . ALA A 1 88 ? -8.036 11.997 -0.973 1.00 94.88 88 ALA A CA 1
ATOM 702 C C . ALA A 1 88 ? -8.731 11.645 -2.304 1.00 94.88 88 ALA A C 1
ATOM 704 O O . ALA A 1 88 ? -8.138 11.849 -3.361 1.00 94.88 88 ALA A O 1
ATOM 705 N N . GLU A 1 89 ? -9.958 11.107 -2.261 1.00 94.88 89 GLU A N 1
ATOM 706 C CA . GLU A 1 89 ? -10.727 10.647 -3.429 1.00 94.88 89 GLU A CA 1
ATOM 707 C C . GLU A 1 89 ? -9.956 9.644 -4.313 1.00 94.88 89 GLU A C 1
ATOM 709 O O . GLU A 1 89 ? -10.122 9.588 -5.534 1.00 94.88 89 GLU A O 1
ATOM 714 N N . LEU A 1 90 ? -9.099 8.830 -3.691 1.00 94.75 90 LEU A N 1
ATOM 715 C CA . LEU A 1 90 ? -8.291 7.835 -4.386 1.00 94.75 90 LEU A CA 1
ATOM 716 C C . LEU A 1 90 ? -9.080 6.538 -4.599 1.00 94.75 90 LEU A C 1
ATOM 718 O O . LEU A 1 90 ? -9.767 6.065 -3.688 1.00 94.75 90 LEU A O 1
ATOM 722 N N . PRO A 1 91 ? -8.960 5.906 -5.780 1.00 92.81 91 PRO A N 1
ATOM 723 C CA . PRO A 1 91 ? -9.598 4.626 -6.025 1.00 92.81 91 PRO A CA 1
ATOM 724 C C . PRO A 1 91 ? -8.972 3.548 -5.137 1.00 92.81 91 PRO A C 1
ATOM 726 O O . PRO A 1 91 ? -7.752 3.398 -5.069 1.00 92.81 91 PRO A O 1
ATOM 729 N N . VAL A 1 92 ? -9.823 2.751 -4.496 1.00 91.12 92 VAL A N 1
ATOM 730 C CA . VAL A 1 92 ? -9.415 1.573 -3.726 1.00 91.12 92 VAL A CA 1
ATOM 731 C C . VAL A 1 92 ? -9.949 0.308 -4.383 1.00 91.12 92 VAL A C 1
ATOM 733 O O . VAL A 1 92 ? -11.047 0.290 -4.939 1.00 91.12 92 VAL A O 1
ATOM 736 N N . ASN A 1 93 ? -9.160 -0.762 -4.322 1.00 86.12 93 ASN A N 1
ATOM 737 C CA . ASN A 1 93 ? -9.568 -2.097 -4.745 1.00 86.12 93 ASN A CA 1
ATOM 738 C C . ASN A 1 93 ? -9.528 -3.013 -3.519 1.00 86.12 93 ASN A C 1
ATOM 740 O O . ASN A 1 93 ? -8.438 -3.360 -3.050 1.00 86.12 93 ASN A O 1
ATOM 744 N N . VAL A 1 94 ? -10.716 -3.311 -2.990 1.00 78.12 94 VAL A N 1
ATOM 745 C CA . VAL A 1 94 ? -10.937 -4.203 -1.842 1.00 78.12 94 VAL A CA 1
ATOM 746 C C . VAL A 1 94 ? -11.223 -5.630 -2.274 1.00 78.12 94 VAL A C 1
ATOM 748 O O . VAL A 1 94 ? -11.794 -5.812 -3.376 1.00 78.12 94 VAL A O 1
#

pLDDT: mean 81.8, std 18.04, range [44.28, 97.0]

Secondary structure (DSSP, 8-state):
---------------TTTTTTTSPPHHHHHHHHHHHHT-HHHHHHHHHH-GGGGT---TTT---HHHHHHHTT-HHHHHHHHHHHHHTT-----

Organism: NCBI:txid60296

Solvent-accessible surface area (backbone atoms only — not comparable to full-atom values): 5753 Å² total; per-residue (Å²): 139,82,87,82,86,82,76,87,86,72,79,84,77,81,62,82,66,75,64,56,80,76,50,68,54,72,69,57,48,50,54,52,51,30,23,63,70,43,44,51,68,63,42,48,53,52,35,73,76,39,60,63,46,43,56,41,53,44,91,88,81,61,44,21,49,56,49,38,12,58,77,64,67,27,56,68,42,41,52,53,50,51,54,48,31,61,76,67,74,47,72,76,58,131

Foldseek 3Di:
DDDDDDDDPPPDPPDVPPVVVVDDDPLRVQLLVCLLVLPLVSVVVSCVVPVCQLVDADPPPRDGSLRNCVVNVSVVSNVVVVVVCVVVVGDHDD

Radius of gyration: 22.17 Å; Cα contacts (8 Å, |Δi|>4): 75; chains: 1; bounding box: 61×49×47 Å

=== Feature glossary ===
Each block in this record encodes a different view of the same protein. In brief:

Predicted aligned error. PAE(i, j) answers: if I align the predicted and true structures on residue i, how far off (in Å) do I expect residue j to be? A block-diagonal PAE matrix with low values on the bloc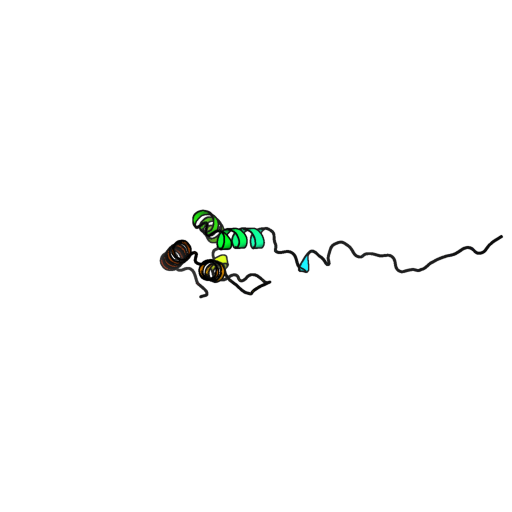ks and high values off-diagonal is the signature of a multi-domain protein with confidently predicted domains but uncertain inter-domain orientation.

Contact-map, Ramachandran, and PAE plots. Plot images: a contact map (which residues are close in 3D, as an N×N binary image), a Ramachandran sc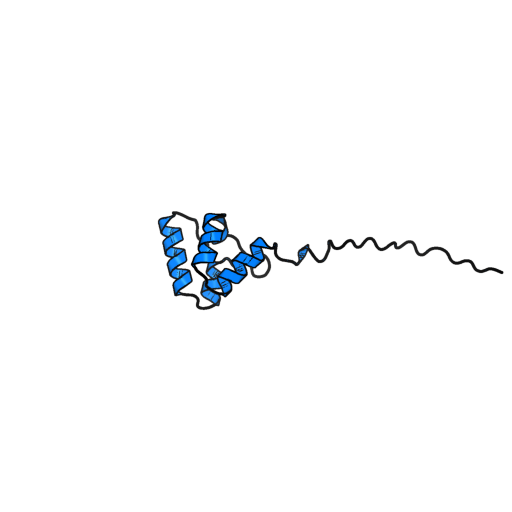atter (backbone torsion angles, revealing secondary-structure composition at a glance), and — for AlphaFold structures — a PAE heatmap (pairwise prediction confidence).

Backbone torsions (φ/ψ). φ (phi) and ψ (psi) are the two rotatable backbone dihedrals per residue: φ is the C(i-1)–N–Cα–C torsion, ψ is the N–Cα–C–N(i+1) torsion, both in degrees on (−180°, 180°]. α-helical residues cluster near (−60°, −45°); β-strand residues near (−120°, +130°). A Ramachandran plot is simply a scatter of (φ, ψ) for every residue.

Foldseek 3Di. A 3Di character summarizes, for each residue, the relative orientation of the Cα frame of its nearest spatial neighbor. Because it encodes fold topology rather than chemistry, 3Di alignments detect remote structural similarity that sequence alignment misses.

Radius of gyration, Cα contacts, bounding box. Three whole-structure scalars: the radius of gyration (RMS distance of Cα from centroid, in Å), the count of Cα–Cα contacts (pairs closer than 8 Å and separated by more than four residues in sequence — i.e. tertiary, not local, contacts), and the bounding-box dimensions. Together they di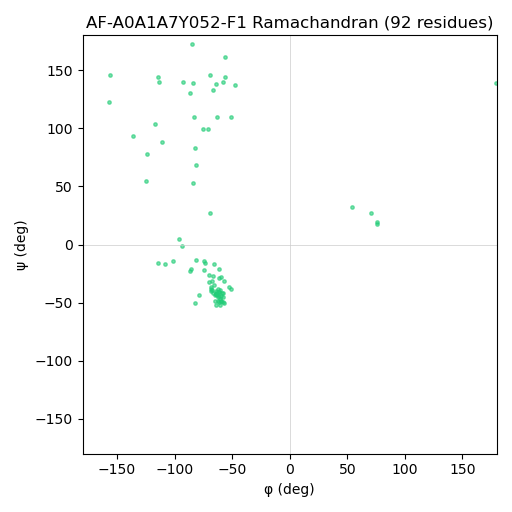stinguish compact globular folds from extended fibres or disordered chains.

Sequence. Sequence gives the chain of amino acids in standard one-letter code (A=alanine, C=cysteine, …, Y=tyrosine), read N→C. It is the only feature that is directly encoded by the gene; all structural features are derived from the folded form of this sequence.

mmCIF coordinates. Atomic coordinates in PDBx/mmCIF format — the same representation the Protein Data Bank distributes. Each line of the _atom_site loop places one backbone atom in Cartesian space (units: ångströms, origin: arbitrary).

Secondary structure (3-state, P-SEA). Three-state secondary structure (P-SEA) collapses the eight DSSP classes into helix (a), strand (b), and coil (c). P-SEA assigns these from Cα geometry alone — distances and angles — without requiring backbone oxygens, so it works on any Cα trace.

InterPro / GO / CATH / organism. Functional annotations link the protein to curated databases. InterPro entries identify conserved domains and families by matching the sequence against member-database signatures (Pfam, PROSITE, CDD, …). Gene Ontology (GO) terms describe molecular function, biological process, and cellular component in a controlled vocabulary. CATH places the structure in a hierarchical fold classification (Class/Architecture/Topology/Homologous-superfamily). The organism is the source species.

B-factor. B-factor (Debye–Waller factor) reflects atomic displacement in the crystal lattice. It is an experimental observable (units Å²), not a prediction; low values mean the atom is pinned down, high values mean it moves or is heterogeneous across the crystal.

Rendered structure images. Structure images are PyMOL renders from six orthogonal camera directions. Cartoon representation draws helices as coils and strands as arrows; sticks shows the backbone as bonds; surface shows the solvent-excluded envelope. Rainbow coloring maps sequence position to hue (blue→red, N→C); chain coloring assigns a distinct color per polypeptide.

Solvent-accessible surface area. Solvent-accessible surface area (SASA) is the area in Å² traced out by the centre of a 1.4 Å probe sphere (a water molecule) rolled over the protein's van der Waals surface (Shrake–Rupley / Lee–Richards construction). Buried residues have near-zero SASA; fully exposed residues can exceed 200 Å². The total SASA scales roughly with the number of surface residues.

Secondary structure (8-state, DSSP). The SS8 string is DSSP's per-residue secondary-structure call. α-helix (H) means an i→i+4 H-bond ladder; β-strand (E) means the residue participates in a β-sheet; 3₁₀ (G) and π (I) are tighter and wider helices; T/S are turns/bends; '-' is loop.

pLDDT. For AlphaFold models, the B-factor field carries pLDDT — the model's own estimate of local accuracy on a 0–100 scale. Regions with pLDDT<50 should be treated as essentially unmodeled; they often correspond to intrinsically disordered segments.

Nearest PDB structures. Nearest PDB neighbors are the top structural matches found by Foldseek when searching this structure against the entire Protein Data Bank. Each hit reports a TM-score (0 to 1; >0.5 almost always implies the same fold) and an E-value. These are *structural* homologs — they may share no detectable sequence similarity.